Protein AF-A0A0S3TDZ6-F1 (afdb_monomer_lite)

Radius of gyration: 16.75 Å; chains: 1; bounding box: 42×31×43 Å

Foldseek 3Di:
DLVLLLQLQLLVLLLVVLVVVCVVVVHDSPCSNVVSNVRSVVSVLVVVQVCVVPPDDPVVVVVSVVCCVVSNVVLNVVCVVPVPVSVVVSVVVVVVVVVVVVVVVVCCVVVVDPDDDGDPSD

pLDDT: mean 94.49, std 5.37, range [62.16, 98.56]

Structure (mmCIF, N/CA/C/O backbone):
data_AF-A0A0S3TDZ6-F1
#
_entry.id   AF-A0A0S3TDZ6-F1
#
loop_
_atom_site.group_PDB
_atom_site.id
_atom_site.type_symbol
_atom_site.label_atom_id
_atom_site.label_alt_id
_atom_site.label_comp_id
_atom_site.label_asym_id
_atom_site.label_entity_id
_atom_site.label_seq_id
_atom_site.pdbx_PDB_ins_code
_atom_site.Cartn_x
_atom_site.Cartn_y
_atom_site.Cartn_z
_atom_site.occupancy
_atom_site.B_iso_or_equiv
_atom_site.auth_seq_id
_atom_site.auth_comp_id
_atom_site.auth_asym_id
_atom_site.auth_atom_id
_atom_site.pdbx_PDB_model_num
ATOM 1 N N . MET A 1 1 ? -9.253 -2.573 7.182 1.00 62.16 1 MET A N 1
ATOM 2 C CA . MET A 1 1 ? -8.799 -3.981 7.045 1.00 62.16 1 MET A CA 1
ATOM 3 C C . MET A 1 1 ? -8.735 -4.451 5.593 1.00 62.16 1 MET A C 1
ATOM 5 O O . MET A 1 1 ? -7.650 -4.788 5.155 1.00 62.16 1 MET A O 1
ATOM 9 N N . MET A 1 2 ? -9.839 -4.472 4.830 1.00 70.69 2 MET A N 1
ATOM 10 C CA . MET A 1 2 ? -9.814 -4.925 3.422 1.00 70.69 2 MET A CA 1
ATOM 11 C C . MET A 1 2 ? -8.858 -4.110 2.531 1.00 70.69 2 MET A C 1
ATOM 13 O O . MET A 1 2 ? -8.124 -4.702 1.746 1.00 70.69 2 MET A O 1
ATOM 17 N N . LEU A 1 3 ? -8.828 -2.781 2.679 1.00 75.25 3 LEU A N 1
ATOM 18 C CA . LEU A 1 3 ? -7.972 -1.909 1.862 1.00 75.25 3 LEU A CA 1
ATOM 19 C C . LEU A 1 3 ? -6.476 -2.178 2.085 1.00 75.25 3 LEU A C 1
ATOM 21 O O . LEU A 1 3 ? -5.758 -2.348 1.108 1.00 75.25 3 LEU A O 1
ATOM 25 N N . GLU A 1 4 ? -6.045 -2.378 3.332 1.00 79.69 4 GLU A N 1
ATOM 26 C CA . GLU A 1 4 ? -4.639 -2.674 3.673 1.00 79.69 4 GLU A CA 1
ATOM 27 C C . GLU A 1 4 ? -4.118 -3.964 3.011 1.00 79.69 4 GLU A C 1
ATOM 29 O O . GLU A 1 4 ? -2.960 -4.068 2.610 1.00 79.69 4 GLU A O 1
ATOM 34 N N . THR A 1 5 ? -4.994 -4.963 2.819 1.00 79.69 5 THR A N 1
ATOM 35 C CA . THR A 1 5 ? -4.618 -6.211 2.121 1.00 79.69 5 THR A CA 1
ATOM 36 C C . THR A 1 5 ? -4.311 -6.003 0.636 1.00 79.69 5 THR A C 1
ATOM 38 O O . THR A 1 5 ? -3.630 -6.834 0.027 1.00 79.69 5 THR A O 1
ATOM 41 N N . ILE A 1 6 ? -4.821 -4.913 0.059 1.00 88.69 6 ILE A N 1
ATOM 42 C CA . ILE A 1 6 ? -4.612 -4.487 -1.325 1.00 88.69 6 ILE A CA 1
ATOM 43 C C . ILE A 1 6 ? -3.473 -3.457 -1.388 1.00 88.69 6 ILE A C 1
ATOM 45 O O . ILE A 1 6 ? -2.649 -3.550 -2.294 1.00 88.69 6 ILE A O 1
ATOM 49 N N . ALA A 1 7 ? -3.376 -2.546 -0.414 1.00 90.62 7 ALA A N 1
ATOM 50 C CA . ALA A 1 7 ? -2.350 -1.502 -0.323 1.00 90.62 7 ALA A CA 1
ATOM 51 C C . ALA A 1 7 ? -0.921 -2.063 -0.218 1.00 90.62 7 ALA A C 1
ATOM 53 O O . ALA A 1 7 ? 0.004 -1.521 -0.808 1.00 90.62 7 ALA A O 1
ATOM 54 N N . ALA A 1 8 ? -0.734 -3.230 0.408 1.00 93.88 8 ALA A N 1
ATOM 55 C CA . ALA A 1 8 ? 0.579 -3.882 0.470 1.00 93.88 8 ALA A CA 1
ATOM 56 C C . ALA A 1 8 ? 1.057 -4.501 -0.867 1.00 93.88 8 ALA A C 1
ATOM 58 O O . ALA A 1 8 ? 2.209 -4.925 -0.994 1.00 93.88 8 ALA A O 1
ATOM 59 N N . VAL A 1 9 ? 0.188 -4.615 -1.881 1.00 97.25 9 VAL A N 1
ATOM 60 C CA . VAL A 1 9 ? 0.505 -5.315 -3.140 1.00 97.25 9 VAL A CA 1
ATOM 61 C C . VAL A 1 9 ? 1.378 -4.482 -4.096 1.00 97.25 9 VAL A C 1
ATOM 63 O O . VAL A 1 9 ? 2.344 -5.041 -4.630 1.00 97.25 9 VAL A O 1
ATOM 66 N N . PRO A 1 10 ? 1.103 -3.186 -4.350 1.00 98.00 10 PRO A N 1
ATOM 67 C CA . PRO A 1 10 ? 1.869 -2.380 -5.294 1.00 98.00 10 PRO A CA 1
ATOM 68 C C . PRO A 1 10 ? 3.369 -2.291 -5.012 1.00 98.00 10 PRO A C 1
ATOM 70 O O . PRO A 1 10 ? 4.162 -2.561 -5.922 1.00 98.00 10 PRO A O 1
ATOM 73 N N . GLY A 1 11 ? 3.759 -1.986 -3.769 1.00 97.62 11 GLY A N 1
ATOM 74 C CA . GLY A 1 11 ? 5.163 -1.937 -3.355 1.00 97.62 11 GLY A CA 1
ATOM 75 C C . GLY A 1 11 ? 5.875 -3.272 -3.599 1.00 97.62 11 GLY A C 1
ATOM 76 O O . GLY A 1 11 ? 6.947 -3.320 -4.208 1.00 97.62 11 GLY A O 1
ATOM 77 N N . MET A 1 12 ? 5.221 -4.391 -3.267 1.00 98.38 12 MET A N 1
ATOM 78 C CA . MET A 1 12 ? 5.758 -5.736 -3.490 1.00 98.38 12 MET A CA 1
ATOM 79 C C . MET A 1 12 ? 5.953 -6.039 -4.983 1.00 98.38 12 MET A C 1
ATOM 81 O O . MET A 1 12 ? 7.021 -6.496 -5.397 1.00 98.38 12 MET A O 1
ATOM 85 N N . VAL A 1 13 ? 4.949 -5.753 -5.818 1.00 98.44 13 VAL A N 1
ATOM 86 C CA . VAL A 1 13 ? 5.019 -5.968 -7.273 1.00 98.44 13 VAL A CA 1
ATOM 87 C C . VAL A 1 13 ? 6.114 -5.105 -7.903 1.00 98.44 13 VAL A C 1
ATOM 89 O O . VAL A 1 13 ? 6.934 -5.613 -8.674 1.00 98.44 13 VAL A O 1
ATOM 92 N N . GLY A 1 14 ? 6.159 -3.815 -7.566 1.00 98.00 14 GLY A N 1
ATOM 93 C CA . GLY A 1 14 ? 7.156 -2.884 -8.086 1.00 98.00 14 GLY A CA 1
ATOM 94 C C . GLY A 1 14 ? 8.576 -3.254 -7.655 1.00 98.00 14 GLY A C 1
ATOM 95 O O . GLY A 1 14 ? 9.478 -3.329 -8.495 1.00 98.00 14 GLY A O 1
ATOM 96 N N . GLY A 1 15 ? 8.764 -3.562 -6.371 1.00 98.12 15 GLY A N 1
ATOM 97 C CA . GLY A 1 15 ? 10.031 -4.020 -5.803 1.00 98.12 15 GLY A CA 1
ATOM 98 C C . GLY A 1 15 ? 10.523 -5.307 -6.463 1.00 98.12 15 GLY A C 1
ATOM 99 O O . GLY A 1 15 ? 11.664 -5.360 -6.927 1.00 98.12 15 GLY A O 1
ATOM 100 N N . MET A 1 16 ? 9.652 -6.311 -6.608 1.00 98.38 16 MET A N 1
ATOM 101 C CA . MET A 1 16 ? 9.957 -7.574 -7.288 1.00 98.38 16 MET A CA 1
ATOM 102 C C . MET A 1 16 ? 10.365 -7.353 -8.752 1.00 98.38 16 MET A C 1
ATOM 104 O O . MET A 1 16 ? 11.389 -7.876 -9.202 1.00 98.38 16 MET A O 1
ATOM 108 N N . LEU A 1 17 ? 9.595 -6.575 -9.517 1.00 98.06 17 LEU A N 1
ATOM 109 C CA . LEU A 1 17 ? 9.881 -6.331 -10.934 1.00 98.06 17 LEU A CA 1
ATOM 110 C C . LEU A 1 17 ? 11.198 -5.569 -11.130 1.00 98.06 17 LEU A C 1
ATOM 112 O O . LEU A 1 17 ? 11.982 -5.918 -12.021 1.00 98.06 17 LEU A O 1
ATOM 116 N N . LEU A 1 18 ? 11.479 -4.571 -10.288 1.00 97.50 18 LEU A N 1
ATOM 117 C CA . LEU A 1 18 ? 12.755 -3.852 -10.298 1.00 97.50 18 LEU A CA 1
ATOM 118 C C . LEU A 1 18 ? 13.922 -4.744 -9.874 1.00 97.50 18 LEU A C 1
ATOM 120 O O . LEU A 1 18 ? 14.978 -4.685 -10.507 1.00 97.50 18 LEU A O 1
ATOM 124 N N . HIS A 1 19 ? 13.732 -5.603 -8.874 1.00 97.94 19 HIS A N 1
ATOM 125 C CA . HIS A 1 19 ? 14.727 -6.577 -8.432 1.00 97.94 19 HIS A CA 1
ATOM 126 C C . HIS A 1 19 ? 15.123 -7.523 -9.563 1.00 97.94 19 HIS A C 1
ATOM 128 O O . HIS A 1 19 ? 16.292 -7.595 -9.945 1.00 97.94 19 HIS A O 1
ATOM 134 N N . LEU A 1 20 ? 14.145 -8.162 -10.203 1.00 98.06 20 LEU A N 1
ATOM 135 C CA . LEU A 1 20 ? 14.400 -9.062 -11.326 1.00 98.06 20 LEU A CA 1
ATOM 136 C C . LEU A 1 20 ? 15.026 -8.338 -12.529 1.00 98.06 20 LEU A C 1
ATOM 138 O O . LEU A 1 20 ? 15.875 -8.899 -13.225 1.00 98.06 20 LEU A O 1
ATOM 142 N N . LYS A 1 21 ? 14.631 -7.086 -12.793 1.00 96.50 21 LYS A N 1
ATOM 143 C CA . LYS A 1 21 ? 15.240 -6.256 -13.843 1.00 96.50 21 LYS A CA 1
ATOM 144 C C . LYS A 1 21 ? 16.704 -5.936 -13.535 1.00 96.50 21 LYS A C 1
ATOM 146 O O . LYS A 1 21 ? 17.523 -6.023 -14.447 1.00 96.50 21 LYS A O 1
ATOM 151 N N . SER A 1 22 ? 17.024 -5.588 -12.290 1.00 97.50 22 SER A N 1
ATOM 152 C CA . SER A 1 22 ? 18.385 -5.304 -11.820 1.00 97.50 22 SER A CA 1
ATOM 153 C C . SER A 1 22 ? 19.301 -6.512 -12.013 1.00 97.50 22 SER A C 1
ATOM 155 O O . SER A 1 22 ? 20.360 -6.367 -12.624 1.00 97.50 22 SER A O 1
ATOM 157 N N . LEU A 1 23 ? 18.845 -7.707 -11.619 1.00 97.88 23 LEU A N 1
ATOM 158 C CA . LEU A 1 23 ? 19.587 -8.958 -11.798 1.00 97.88 23 LEU A CA 1
ATOM 159 C C . LEU A 1 23 ? 19.866 -9.261 -13.275 1.00 97.88 23 LEU A C 1
ATOM 161 O O . LEU A 1 23 ? 21.009 -9.483 -13.656 1.00 97.88 23 LEU A O 1
ATOM 165 N N . ARG A 1 24 ? 18.837 -9.219 -14.133 1.00 97.88 24 ARG A N 1
ATOM 166 C CA . ARG A 1 24 ? 18.981 -9.562 -15.562 1.00 97.88 24 ARG A CA 1
ATOM 167 C C . ARG A 1 24 ? 19.790 -8.544 -16.365 1.00 97.88 24 ARG A C 1
ATOM 169 O O . ARG A 1 24 ? 20.280 -8.878 -17.439 1.00 97.88 24 ARG A O 1
ATOM 176 N N . LYS A 1 25 ? 19.886 -7.302 -15.886 1.00 97.12 25 LYS A N 1
ATOM 177 C CA . LYS A 1 25 ? 20.659 -6.236 -16.538 1.00 97.12 25 LYS A CA 1
ATOM 178 C C . LYS A 1 25 ? 22.009 -5.967 -15.881 1.00 97.12 25 LYS A C 1
ATOM 180 O O . LYS A 1 25 ? 22.753 -5.159 -16.423 1.00 97.12 25 LYS A O 1
ATOM 185 N N . PHE A 1 26 ? 22.315 -6.601 -14.748 1.00 95.12 26 PHE A N 1
ATOM 186 C CA . PHE A 1 26 ? 23.501 -6.314 -13.934 1.00 95.12 26 PHE A CA 1
ATOM 187 C C . PHE A 1 26 ? 23.632 -4.815 -13.593 1.00 95.12 26 PHE A C 1
ATOM 189 O O . PHE A 1 26 ? 24.702 -4.222 -13.695 1.00 95.12 26 PHE A O 1
ATOM 196 N N . GLN A 1 27 ? 22.512 -4.179 -13.225 1.00 94.88 27 GLN A N 1
ATOM 197 C CA . GLN A 1 27 ? 22.421 -2.733 -12.978 1.00 94.88 27 GLN A CA 1
ATOM 198 C C . GLN A 1 27 ? 21.956 -2.431 -11.556 1.00 94.88 27 GLN A C 1
ATOM 200 O O . GLN A 1 27 ? 21.024 -3.062 -11.062 1.00 94.88 27 GLN A O 1
ATOM 205 N N . HIS A 1 28 ? 22.547 -1.418 -10.922 1.00 91.38 28 HIS A N 1
ATOM 206 C CA . HIS A 1 28 ? 22.106 -0.934 -9.614 1.00 91.38 28 HIS A CA 1
ATOM 207 C C . HIS A 1 28 ? 20.726 -0.257 -9.709 1.00 91.38 28 HIS A C 1
ATOM 209 O O . HIS A 1 28 ? 20.441 0.451 -10.674 1.00 91.38 28 HIS A O 1
ATOM 215 N N . SER A 1 29 ? 19.869 -0.457 -8.703 1.00 86.25 29 SER A N 1
ATOM 216 C CA . SER A 1 29 ? 18.487 0.050 -8.686 1.00 86.25 29 SER A CA 1
ATOM 217 C C . SER A 1 29 ? 18.313 1.382 -7.954 1.00 86.25 29 SER A C 1
ATOM 219 O O . SER A 1 29 ? 17.194 1.863 -7.840 1.00 86.25 29 SER A O 1
ATOM 221 N N . GLY A 1 30 ? 19.391 1.975 -7.435 1.00 90.81 30 GLY A N 1
ATOM 222 C CA . GLY A 1 30 ? 19.363 3.301 -6.802 1.00 90.81 30 GLY A CA 1
ATOM 223 C C . GLY A 1 30 ? 18.555 3.368 -5.502 1.00 90.81 30 GLY A C 1
ATOM 224 O O . GLY A 1 30 ? 18.041 4.427 -5.176 1.00 90.81 30 GLY A O 1
ATOM 225 N N . GLY A 1 31 ? 18.397 2.245 -4.792 1.00 94.69 31 GLY A N 1
ATOM 226 C CA . GLY A 1 31 ? 17.641 2.170 -3.534 1.00 94.69 31 GLY A CA 1
ATOM 227 C C . GLY A 1 31 ? 16.138 1.911 -3.695 1.00 94.69 31 GLY A C 1
ATOM 228 O O . GLY A 1 31 ? 15.492 1.512 -2.731 1.00 94.69 31 GLY A O 1
ATOM 229 N N . TRP A 1 32 ? 15.594 2.019 -4.913 1.00 96.62 32 TRP A N 1
ATOM 230 C CA . TRP A 1 32 ? 14.155 1.877 -5.179 1.00 96.62 32 TRP A CA 1
ATOM 231 C C . TRP A 1 32 ? 13.562 0.530 -4.760 1.00 96.62 32 TRP A C 1
ATOM 233 O O . TRP A 1 32 ? 12.428 0.483 -4.302 1.00 96.62 32 TRP A O 1
ATOM 243 N N . ILE A 1 33 ? 14.316 -0.568 -4.893 1.00 97.81 33 ILE A N 1
ATOM 244 C CA . ILE A 1 33 ? 13.826 -1.892 -4.468 1.00 97.81 33 ILE A CA 1
ATOM 245 C C . ILE A 1 33 ? 13.548 -1.892 -2.965 1.00 97.81 33 ILE A C 1
ATOM 247 O O . ILE A 1 33 ? 12.505 -2.371 -2.545 1.00 97.81 33 ILE A O 1
ATOM 251 N N . LYS A 1 34 ? 14.478 -1.352 -2.170 1.00 97.31 34 LYS A N 1
ATOM 252 C CA . LYS A 1 34 ? 14.351 -1.327 -0.715 1.00 97.31 34 LYS A CA 1
ATOM 253 C C . LYS A 1 34 ? 13.153 -0.474 -0.298 1.00 97.31 34 LYS A C 1
ATOM 255 O O . LYS A 1 34 ? 12.311 -0.977 0.426 1.00 97.31 34 LYS A O 1
ATOM 260 N N . ALA A 1 35 ? 13.044 0.738 -0.843 1.00 97.75 35 ALA A N 1
ATOM 261 C CA . ALA A 1 35 ? 11.938 1.643 -0.536 1.00 97.75 35 ALA A CA 1
ATOM 262 C C . ALA A 1 35 ? 10.562 1.003 -0.801 1.00 97.75 35 ALA A C 1
ATOM 264 O O . ALA A 1 35 ? 9.696 1.043 0.060 1.00 97.75 35 ALA A O 1
ATOM 265 N N . LEU A 1 36 ? 10.381 0.339 -1.950 1.00 98.06 36 LEU A N 1
ATOM 266 C CA . LEU A 1 36 ? 9.099 -0.290 -2.296 1.00 98.06 36 LEU A CA 1
ATOM 267 C C . LEU A 1 36 ? 8.775 -1.532 -1.453 1.00 98.06 36 LEU A C 1
ATOM 269 O O . LEU A 1 36 ? 7.608 -1.836 -1.221 1.00 98.06 36 LEU A O 1
ATOM 273 N N . LEU A 1 37 ? 9.792 -2.277 -1.013 1.00 98.12 37 LEU A N 1
ATOM 274 C CA . LEU A 1 37 ? 9.580 -3.407 -0.106 1.00 98.12 37 LEU A CA 1
ATOM 275 C C . LEU A 1 37 ? 9.289 -2.939 1.325 1.00 98.12 37 LEU A C 1
ATOM 277 O O . LEU A 1 37 ? 8.472 -3.562 1.992 1.00 98.12 37 LEU A O 1
ATOM 281 N N . GLU A 1 38 ? 9.911 -1.844 1.768 1.00 98.06 38 GLU A N 1
ATOM 282 C CA . GLU A 1 38 ? 9.597 -1.193 3.047 1.00 98.06 38 GLU A CA 1
ATOM 283 C C . GLU A 1 38 ? 8.177 -0.610 3.043 1.00 98.06 38 GLU A C 1
ATOM 285 O O . GLU A 1 38 ? 7.467 -0.767 4.027 1.00 98.06 38 GLU A O 1
ATOM 290 N N . GLU A 1 39 ? 7.723 -0.029 1.930 1.00 97.00 39 GLU A N 1
ATOM 291 C CA . GLU A 1 39 ? 6.331 0.412 1.737 1.00 97.00 39 GLU A CA 1
ATOM 292 C C . GLU A 1 39 ? 5.350 -0.766 1.849 1.00 97.00 39 GLU A C 1
ATOM 294 O O . GLU A 1 39 ? 4.420 -0.738 2.649 1.00 97.00 39 GLU A O 1
ATOM 299 N N . ALA A 1 40 ? 5.604 -1.866 1.131 1.00 97.44 40 ALA A N 1
ATOM 300 C CA . ALA A 1 40 ? 4.768 -3.064 1.224 1.00 97.44 40 ALA A CA 1
ATOM 301 C C . ALA A 1 40 ? 4.738 -3.665 2.641 1.00 97.44 40 ALA A C 1
ATOM 303 O O . ALA A 1 40 ? 3.721 -4.209 3.076 1.00 97.44 40 ALA A O 1
ATOM 304 N N . GLU A 1 41 ? 5.860 -3.600 3.361 1.00 97.31 41 GLU A N 1
ATOM 305 C CA . GLU A 1 41 ? 5.923 -4.012 4.758 1.00 97.31 41 GLU A CA 1
ATOM 306 C C . GLU A 1 41 ? 5.155 -3.058 5.676 1.00 97.31 41 GLU A C 1
ATOM 308 O O . GLU A 1 41 ? 4.450 -3.532 6.566 1.00 97.31 41 GLU A O 1
ATOM 313 N N . ASN A 1 42 ? 5.237 -1.749 5.447 1.00 96.19 42 ASN A N 1
ATOM 314 C CA . ASN A 1 42 ? 4.508 -0.749 6.215 1.00 96.19 42 ASN A CA 1
ATOM 315 C C . ASN A 1 42 ? 2.989 -0.954 6.106 1.00 96.19 42 ASN A C 1
ATOM 317 O O . ASN A 1 42 ? 2.326 -1.090 7.133 1.00 96.19 42 ASN A O 1
ATOM 321 N N . GLU A 1 43 ? 2.460 -1.149 4.898 1.00 95.56 43 GLU A N 1
ATOM 322 C CA . GLU A 1 43 ? 1.032 -1.444 4.706 1.00 95.56 43 GLU A CA 1
ATOM 323 C C . GLU A 1 43 ? 0.622 -2.798 5.307 1.00 95.56 43 GLU A C 1
ATOM 325 O O . GLU A 1 43 ? -0.461 -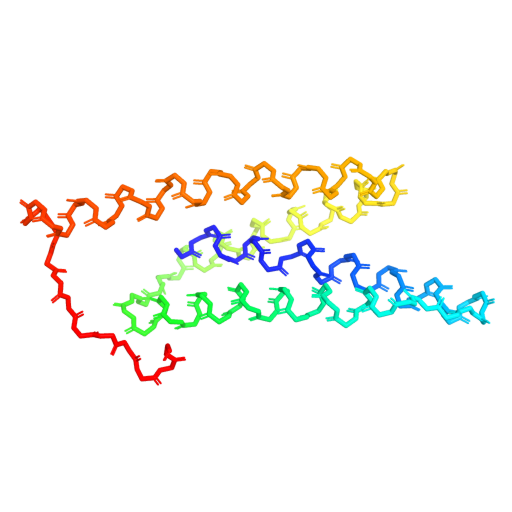2.971 5.876 1.00 95.56 43 GLU A O 1
ATOM 330 N N . ARG A 1 44 ? 1.520 -3.794 5.273 1.00 95.62 44 ARG A N 1
ATOM 331 C CA . ARG A 1 44 ? 1.294 -5.058 5.989 1.00 95.62 44 ARG A CA 1
ATOM 332 C C . ARG A 1 44 ? 1.219 -4.831 7.502 1.00 95.62 44 ARG A C 1
ATOM 334 O O . ARG A 1 44 ? 0.445 -5.519 8.165 1.00 95.62 44 ARG A O 1
ATOM 341 N N . MET A 1 45 ? 2.002 -3.911 8.060 1.00 95.62 45 MET A N 1
ATOM 342 C CA . MET A 1 45 ? 1.930 -3.568 9.482 1.00 95.62 45 MET A CA 1
ATOM 343 C C . MET A 1 45 ? 0.610 -2.870 9.827 1.00 95.62 45 MET A C 1
ATOM 345 O O . MET A 1 45 ? -0.004 -3.264 10.817 1.00 95.62 45 MET A O 1
ATOM 349 N N . HIS A 1 46 ? 0.094 -1.969 8.979 1.00 93.88 46 HIS A N 1
ATOM 350 C CA . HIS A 1 46 ? -1.256 -1.399 9.144 1.00 93.88 46 HIS A CA 1
ATOM 351 C C . HIS A 1 46 ? -2.324 -2.497 9.250 1.00 93.88 46 HIS A C 1
ATOM 353 O O . HIS A 1 46 ? -3.159 -2.493 10.161 1.00 93.88 46 HIS A O 1
ATOM 359 N N . LEU A 1 47 ? -2.264 -3.498 8.363 1.00 92.81 47 LEU A N 1
ATOM 360 C CA . LEU A 1 47 ? -3.150 -4.660 8.424 1.00 92.81 47 LEU A CA 1
ATOM 361 C C . LEU A 1 47 ? -3.013 -5.427 9.745 1.00 92.81 47 LEU A C 1
ATOM 363 O O . LEU A 1 47 ? -4.030 -5.777 10.343 1.00 92.81 47 LEU A O 1
ATOM 367 N N . MET A 1 48 ? -1.786 -5.717 10.189 1.00 93.06 48 MET A N 1
ATOM 368 C CA . MET A 1 48 ? -1.560 -6.503 11.408 1.00 93.06 48 MET A CA 1
ATOM 369 C C . MET A 1 48 ? -2.073 -5.782 12.658 1.00 93.06 48 MET A C 1
ATOM 371 O O . MET A 1 48 ? -2.729 -6.416 13.483 1.00 93.06 48 MET A O 1
ATOM 375 N N . THR A 1 49 ? -1.891 -4.463 12.747 1.00 93.00 49 THR A N 1
ATOM 376 C CA . THR A 1 49 ? -2.488 -3.634 13.804 1.00 93.00 49 THR A CA 1
ATOM 377 C C . THR A 1 49 ? -4.014 -3.740 13.806 1.00 93.00 49 THR A C 1
ATOM 379 O O . THR A 1 49 ? -4.629 -3.940 14.851 1.00 93.00 49 THR A O 1
ATOM 382 N N . MET A 1 50 ? -4.649 -3.687 12.631 1.00 89.00 50 MET A N 1
ATOM 383 C CA . MET A 1 50 ? -6.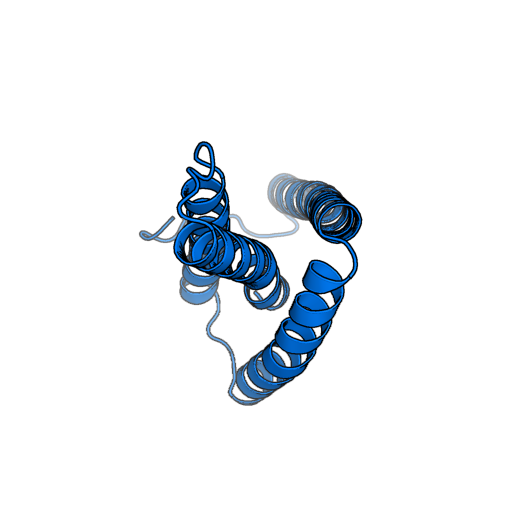108 -3.807 12.517 1.00 89.00 50 MET A CA 1
ATOM 384 C C . MET A 1 50 ? -6.631 -5.201 12.878 1.00 89.00 50 MET A C 1
ATOM 386 O O . MET A 1 50 ? -7.751 -5.322 13.371 1.00 89.00 50 MET A O 1
ATOM 390 N N . VAL A 1 51 ? -5.841 -6.253 12.652 1.00 90.88 51 VAL A N 1
ATOM 391 C CA . VAL A 1 51 ? -6.210 -7.627 13.019 1.00 90.88 51 VAL A CA 1
ATOM 392 C C . VAL A 1 51 ? -6.225 -7.821 14.540 1.00 90.88 51 VAL A C 1
ATOM 394 O O . VAL A 1 51 ? -7.064 -8.572 15.038 1.00 90.88 51 VAL A O 1
ATOM 397 N N . GLU A 1 52 ? -5.373 -7.125 15.302 1.00 90.81 52 GLU A N 1
ATOM 398 C CA . GLU A 1 52 ? -5.446 -7.154 16.775 1.00 90.81 52 GLU A CA 1
ATOM 399 C C . GLU A 1 52 ? -6.748 -6.537 17.310 1.00 90.81 52 GLU A C 1
ATOM 401 O O . GLU A 1 52 ? -7.256 -6.976 18.341 1.00 90.81 52 GLU A O 1
ATOM 406 N N . LEU A 1 53 ? -7.334 -5.581 16.581 1.00 87.88 53 LEU A N 1
ATOM 407 C CA . LEU A 1 53 ? -8.605 -4.947 16.942 1.00 87.88 53 LEU A CA 1
ATOM 408 C C . LEU A 1 53 ? -9.824 -5.738 16.454 1.00 87.88 53 LEU A C 1
ATOM 410 O O . LEU A 1 53 ? -10.831 -5.838 17.155 1.00 87.88 53 LEU A O 1
ATOM 414 N N . VAL A 1 54 ? -9.761 -6.291 15.241 1.00 87.62 54 VAL A N 1
ATOM 415 C CA . VAL A 1 54 ? -10.891 -6.966 14.594 1.00 87.62 54 VAL A CA 1
ATOM 416 C C . VAL A 1 54 ? -10.405 -8.239 13.906 1.00 87.62 54 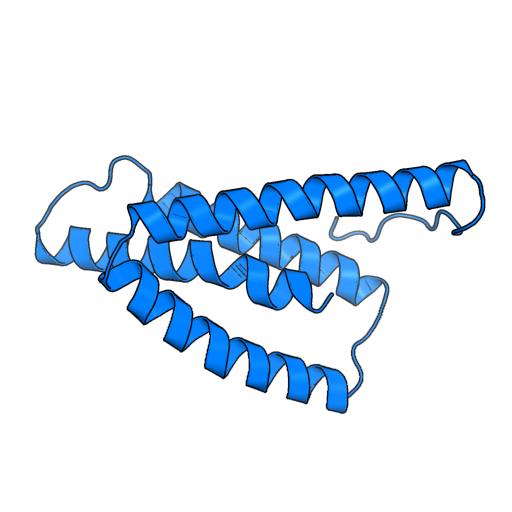VAL A C 1
ATOM 418 O O . VAL A 1 54 ? -9.561 -8.206 13.020 1.00 87.62 54 VAL A O 1
ATOM 421 N N . GLN A 1 55 ? -10.972 -9.389 14.272 1.00 89.12 55 GLN A N 1
ATOM 422 C CA . GLN A 1 55 ? -10.633 -10.667 13.640 1.00 89.12 55 GLN A CA 1
ATOM 423 C C . GLN A 1 55 ? -11.550 -10.943 12.436 1.00 89.12 55 GLN A C 1
ATOM 425 O O . GLN A 1 55 ? -12.774 -10.967 12.607 1.00 89.12 55 GLN A O 1
ATOM 430 N N . PRO A 1 56 ? -11.003 -11.192 11.228 1.00 89.88 56 PRO A N 1
ATOM 431 C CA . PRO A 1 56 ? -11.817 -11.409 10.038 1.00 89.88 56 PRO A CA 1
ATOM 432 C C . PRO A 1 56 ? -12.538 -12.761 10.076 1.00 89.88 56 PRO A C 1
ATOM 434 O O . PRO A 1 56 ? -11.955 -13.812 10.367 1.00 89.88 56 PRO A O 1
ATOM 437 N N . LYS A 1 57 ? -13.813 -12.759 9.695 1.00 94.06 57 LYS A N 1
ATOM 438 C CA . LYS A 1 57 ? -14.636 -13.960 9.520 1.00 94.06 57 LYS A CA 1
ATOM 439 C C . LYS A 1 57 ? -14.203 -14.734 8.274 1.00 94.06 57 LYS A C 1
ATOM 441 O O . LYS A 1 57 ? -13.570 -14.208 7.362 1.00 94.06 57 LYS A O 1
ATOM 446 N N . TRP A 1 58 ? -14.594 -16.005 8.184 1.00 95.19 58 TRP A N 1
ATOM 447 C CA . TRP A 1 58 ? -14.188 -16.882 7.075 1.00 95.19 58 TRP A CA 1
ATOM 448 C C . TRP A 1 58 ? -14.564 -16.342 5.679 1.00 95.19 58 TRP A C 1
ATOM 450 O O . TRP A 1 58 ? -13.784 -16.491 4.742 1.00 95.19 58 TRP A O 1
ATOM 460 N N . HIS A 1 59 ? -15.720 -15.684 5.537 1.00 93.69 59 HIS A N 1
ATOM 461 C CA . HIS A 1 59 ? -16.162 -15.118 4.258 1.00 93.69 59 HIS A CA 1
ATOM 462 C C . HIS A 1 59 ? -15.384 -13.850 3.885 1.00 93.69 59 HIS A C 1
ATOM 464 O O . HIS A 1 59 ? -15.092 -13.645 2.712 1.00 93.69 59 HIS A O 1
ATOM 470 N N . GLU A 1 60 ? -14.981 -13.038 4.866 1.00 92.25 60 GLU A N 1
ATOM 471 C CA . GLU A 1 60 ? -14.100 -11.884 4.644 1.00 92.25 60 GLU A CA 1
ATOM 472 C C . GLU A 1 60 ? -12.710 -12.352 4.203 1.00 92.25 60 GLU A C 1
ATOM 474 O O . GLU A 1 60 ? -12.133 -11.795 3.276 1.00 92.25 60 GLU A O 1
ATOM 479 N N . ARG A 1 61 ? -12.201 -13.445 4.786 1.00 92.50 61 ARG A N 1
ATOM 480 C CA . ARG A 1 61 ? -10.939 -14.067 4.352 1.00 92.50 61 ARG A CA 1
ATOM 481 C C . ARG A 1 61 ? -11.021 -14.596 2.919 1.00 92.50 61 ARG A C 1
ATOM 483 O O . ARG A 1 61 ? -10.076 -14.412 2.156 1.00 92.50 61 ARG A O 1
ATOM 490 N N . LEU A 1 62 ? -12.142 -15.215 2.537 1.00 94.38 62 LEU A N 1
ATOM 491 C CA . LEU A 1 62 ? -12.380 -15.652 1.156 1.00 94.38 62 LEU A CA 1
ATOM 492 C C . LEU A 1 62 ? -12.442 -14.462 0.185 1.00 94.38 62 LEU A C 1
ATOM 494 O O . LEU A 1 62 ? -11.891 -14.532 -0.917 1.00 94.38 62 LEU A O 1
ATOM 498 N N . LEU A 1 63 ? -13.081 -13.366 0.601 1.00 93.19 63 LEU A N 1
ATOM 499 C CA . LEU A 1 63 ? -13.135 -12.129 -0.170 1.00 93.19 63 LEU A CA 1
ATOM 500 C C . LEU A 1 63 ? -11.735 -11.537 -0.366 1.00 93.19 63 LEU A C 1
ATOM 502 O O . LEU A 1 63 ? -11.371 -11.251 -1.502 1.00 93.19 63 LEU A O 1
ATOM 506 N N . ILE A 1 64 ? -10.935 -11.434 0.700 1.00 93.69 64 ILE A N 1
ATOM 507 C CA . ILE A 1 64 ? -9.541 -10.967 0.645 1.00 93.69 64 ILE A CA 1
ATOM 508 C C . ILE A 1 64 ? -8.726 -11.834 -0.317 1.00 93.69 64 ILE A C 1
ATOM 510 O O . ILE A 1 64 ? -8.080 -11.301 -1.213 1.00 93.69 64 ILE A O 1
ATOM 514 N N . PHE A 1 65 ? -8.802 -13.162 -0.190 1.00 94.25 65 PHE A N 1
ATOM 515 C CA . PHE A 1 65 ? -8.085 -14.088 -1.072 1.00 94.25 65 PHE A CA 1
ATOM 516 C C . PHE A 1 65 ? -8.434 -13.859 -2.550 1.00 94.25 65 PHE A C 1
ATOM 518 O O . PHE A 1 65 ? -7.551 -13.774 -3.404 1.00 94.25 65 PHE A O 1
ATOM 525 N N . THR A 1 66 ? -9.725 -13.710 -2.849 1.00 94.94 66 THR A N 1
ATOM 526 C CA . THR A 1 66 ? -10.205 -13.481 -4.218 1.00 94.94 66 THR A CA 1
ATOM 527 C C . THR A 1 66 ? -9.772 -12.110 -4.737 1.00 94.94 66 THR A C 1
ATOM 529 O O . THR A 1 66 ? -9.256 -12.005 -5.850 1.00 94.94 66 THR A O 1
ATOM 532 N N . ALA A 1 67 ? -9.933 -11.063 -3.924 1.00 94.31 67 ALA A N 1
ATOM 533 C CA . ALA A 1 67 ? -9.556 -9.698 -4.268 1.00 94.31 67 ALA A CA 1
ATOM 534 C C . ALA A 1 67 ? -8.049 -9.578 -4.519 1.00 94.31 67 ALA A C 1
ATOM 536 O O . ALA A 1 67 ? -7.652 -9.012 -5.533 1.00 94.31 67 ALA A O 1
ATOM 537 N N . GLN A 1 68 ? -7.212 -10.177 -3.666 1.00 95.62 68 GLN A N 1
ATOM 538 C CA . GLN A 1 68 ? -5.765 -10.230 -3.866 1.00 95.62 68 GLN A CA 1
ATOM 539 C C . GLN A 1 68 ? -5.400 -10.993 -5.138 1.00 95.62 68 GLN A C 1
ATOM 541 O O . GLN A 1 68 ? -4.579 -10.509 -5.914 1.00 95.62 68 GLN A O 1
ATOM 546 N N . GLY A 1 69 ? -6.034 -12.141 -5.395 1.00 95.19 69 GLY A N 1
ATOM 547 C CA . GLY A 1 69 ? -5.811 -12.914 -6.617 1.00 95.19 69 GLY A CA 1
ATOM 548 C C . GLY A 1 69 ? -6.076 -12.097 -7.883 1.00 95.19 69 GLY A C 1
ATOM 549 O O . GLY A 1 69 ? -5.263 -12.105 -8.806 1.00 95.19 69 GLY A O 1
ATOM 550 N N . VAL A 1 70 ? -7.171 -11.336 -7.922 1.00 96.94 70 VAL A N 1
ATOM 551 C CA . VAL A 1 70 ? -7.496 -10.465 -9.062 1.00 96.94 70 VAL A CA 1
ATOM 552 C C . VAL A 1 70 ? -6.563 -9.255 -9.120 1.00 96.94 70 VAL A C 1
ATOM 554 O O . VAL A 1 70 ? -5.951 -8.997 -10.159 1.00 96.94 70 VAL A O 1
ATOM 557 N N . PHE A 1 71 ? -6.425 -8.525 -8.013 1.00 96.81 71 PHE A N 1
ATOM 558 C CA . PHE A 1 71 ? -5.692 -7.264 -7.967 1.00 96.81 71 PHE A CA 1
ATOM 559 C C . PHE A 1 71 ? -4.199 -7.449 -8.228 1.00 96.81 71 PHE A C 1
ATOM 561 O O . PHE A 1 71 ? -3.635 -6.697 -9.015 1.00 96.81 71 PHE A O 1
ATOM 568 N N . PHE A 1 72 ? -3.567 -8.479 -7.655 1.00 97.81 72 PHE A N 1
ATOM 569 C CA . PHE A 1 72 ? -2.157 -8.782 -7.910 1.00 97.81 72 PHE A CA 1
ATOM 570 C C . PHE A 1 72 ? -1.889 -8.973 -9.402 1.00 97.81 72 PHE A C 1
ATOM 572 O O . PHE A 1 72 ? -0.996 -8.333 -9.952 1.00 97.81 72 PHE A O 1
ATOM 579 N N . ASN A 1 73 ? -2.680 -9.814 -10.076 1.00 98.19 73 ASN A N 1
ATOM 580 C CA . ASN A 1 73 ? -2.485 -10.096 -11.497 1.00 98.19 73 ASN A CA 1
ATOM 581 C C . ASN A 1 73 ? -2.749 -8.855 -12.361 1.00 98.19 73 ASN A C 1
ATOM 583 O O . ASN A 1 73 ? -1.961 -8.549 -13.258 1.00 98.19 73 ASN A O 1
ATOM 587 N N . ALA A 1 74 ? -3.820 -8.111 -12.071 1.00 98.06 74 ALA A N 1
ATOM 588 C CA . ALA A 1 74 ? -4.141 -6.879 -12.785 1.00 98.06 74 ALA A CA 1
ATOM 589 C C . ALA A 1 74 ? -3.047 -5.814 -12.605 1.00 98.06 74 ALA A C 1
ATOM 591 O O . ALA A 1 74 ? -2.565 -5.250 -13.590 1.00 98.06 74 ALA A O 1
ATOM 592 N N . PHE A 1 75 ? -2.606 -5.578 -11.367 1.00 98.19 75 PHE A N 1
ATOM 593 C CA . PHE A 1 75 ? -1.575 -4.594 -11.052 1.00 98.19 75 PHE A CA 1
ATOM 594 C C . PHE A 1 75 ? -0.202 -5.007 -11.592 1.00 98.19 75 PHE A C 1
ATOM 596 O O . PHE A 1 75 ? 0.536 -4.163 -12.093 1.00 98.19 75 PHE A O 1
ATOM 603 N N . PHE A 1 76 ? 0.130 -6.301 -11.582 1.00 98.56 76 PHE A N 1
ATOM 604 C CA . PHE A 1 76 ? 1.344 -6.830 -12.205 1.00 98.56 76 PHE A CA 1
ATOM 605 C C . PHE A 1 76 ? 1.401 -6.509 -13.702 1.00 98.56 76 PHE A C 1
ATOM 607 O O . PHE A 1 76 ? 2.390 -5.945 -14.175 1.00 98.56 76 PHE A O 1
ATOM 614 N N . VAL A 1 77 ? 0.330 -6.805 -14.447 1.00 98.56 77 VAL A N 1
ATOM 615 C CA . VAL A 1 77 ? 0.244 -6.464 -15.876 1.00 98.56 77 VAL A CA 1
ATOM 616 C C . VAL A 1 77 ? 0.288 -4.949 -16.068 1.00 98.56 77 VAL A C 1
ATOM 618 O O . VAL A 1 77 ? 1.028 -4.460 -16.919 1.00 98.56 77 VAL A O 1
ATOM 621 N N . PHE A 1 78 ? -0.437 -4.188 -15.250 1.00 98.44 78 PHE A N 1
ATOM 622 C CA . PHE A 1 78 ? -0.438 -2.729 -15.317 1.00 98.44 78 PHE A CA 1
ATOM 623 C C . PHE A 1 78 ? 0.960 -2.127 -15.104 1.00 98.44 78 PHE A C 1
ATOM 625 O O . PHE A 1 78 ? 1.386 -1.276 -15.886 1.00 98.44 78 PHE A O 1
ATOM 632 N N . TYR A 1 79 ? 1.714 -2.616 -14.117 1.00 98.38 79 TYR A N 1
ATOM 633 C CA . TYR A 1 79 ? 3.077 -2.166 -13.842 1.00 98.38 79 TYR A CA 1
ATOM 634 C C . TYR A 1 79 ? 4.034 -2.510 -14.989 1.00 98.38 79 TYR A C 1
ATOM 636 O O . TYR A 1 79 ? 4.901 -1.705 -15.325 1.00 98.38 79 TYR A O 1
ATOM 644 N N . LEU A 1 80 ? 3.873 -3.675 -15.629 1.00 98.06 80 LEU A N 1
ATOM 645 C CA . LEU A 1 80 ? 4.644 -4.026 -16.827 1.00 98.06 80 LEU A CA 1
ATOM 646 C C . LEU A 1 80 ? 4.362 -3.077 -17.998 1.00 98.06 80 LEU A C 1
ATOM 648 O O . LEU A 1 80 ? 5.293 -2.714 -18.716 1.00 98.06 80 LEU A O 1
ATOM 652 N N . LEU A 1 81 ? 3.102 -2.672 -18.184 1.00 98.31 81 LEU A N 1
ATOM 653 C CA . LEU A 1 81 ? 2.697 -1.757 -19.252 1.00 98.31 81 LEU A CA 1
ATOM 654 C C . LEU A 1 81 ? 3.183 -0.325 -18.999 1.00 98.31 81 LEU A C 1
ATOM 656 O O . LEU A 1 81 ? 3.677 0.329 -19.917 1.00 98.31 81 LEU A O 1
ATOM 660 N N . SER A 1 82 ? 3.045 0.181 -17.771 1.00 98.19 82 SER A N 1
ATOM 661 C CA . SER A 1 82 ? 3.463 1.540 -17.423 1.00 98.19 82 SER A CA 1
ATOM 662 C C . SER A 1 82 ? 3.755 1.697 -15.926 1.00 98.19 82 SER A C 1
ATOM 664 O O . SER A 1 82 ? 2.859 2.039 -15.150 1.00 98.19 82 SER A O 1
ATOM 666 N N . PRO A 1 83 ? 5.031 1.577 -15.505 1.00 97.31 83 PRO A N 1
ATOM 667 C CA . PRO A 1 83 ? 5.427 1.824 -14.118 1.00 97.31 83 PRO A CA 1
ATOM 668 C C . PRO A 1 83 ? 5.076 3.239 -13.644 1.00 97.31 83 PRO A C 1
ATOM 670 O O . PRO A 1 83 ? 4.696 3.440 -12.498 1.00 97.31 83 PRO A O 1
ATOM 673 N N . LYS A 1 84 ? 5.171 4.240 -14.533 1.00 98.06 84 LYS A N 1
ATOM 674 C CA . LYS A 1 84 ? 4.850 5.638 -14.202 1.00 98.06 84 LYS A CA 1
ATOM 675 C C . LYS A 1 84 ? 3.367 5.811 -13.868 1.00 98.06 84 LYS A C 1
ATOM 677 O O . LYS A 1 84 ? 3.043 6.523 -12.922 1.00 98.06 84 LYS A O 1
ATOM 682 N N . ALA A 1 85 ? 2.482 5.184 -14.644 1.00 98.38 85 ALA A N 1
ATOM 683 C CA . ALA A 1 85 ? 1.050 5.227 -14.373 1.00 98.38 85 ALA A CA 1
ATOM 684 C C . ALA A 1 85 ? 0.700 4.420 -13.117 1.00 98.38 85 ALA A C 1
ATOM 686 O O . ALA A 1 85 ? -0.104 4.889 -12.322 1.00 98.38 85 ALA A O 1
ATOM 687 N N . ALA A 1 86 ? 1.350 3.271 -12.900 1.00 98.12 86 ALA A N 1
ATOM 688 C CA . ALA A 1 86 ? 1.173 2.465 -11.694 1.00 98.12 86 ALA A CA 1
ATOM 689 C C . ALA A 1 86 ? 1.539 3.237 -10.418 1.00 98.12 86 ALA A C 1
ATOM 691 O O . ALA A 1 86 ? 0.731 3.301 -9.499 1.00 98.12 86 ALA A O 1
ATOM 692 N N . HIS A 1 87 ? 2.690 3.915 -10.397 1.00 98.12 87 HIS A N 1
ATOM 693 C CA . HIS A 1 87 ? 3.084 4.775 -9.272 1.00 98.12 87 HIS A CA 1
ATOM 694 C C . HIS A 1 87 ? 2.124 5.946 -9.054 1.00 98.12 87 HIS A C 1
ATOM 696 O O . HIS A 1 87 ? 1.809 6.288 -7.921 1.00 98.12 87 HIS A O 1
ATOM 702 N N . ARG A 1 88 ? 1.622 6.562 -10.132 1.00 98.25 88 ARG A N 1
ATOM 703 C CA . ARG A 1 88 ? 0.625 7.634 -10.012 1.00 98.25 88 ARG A CA 1
ATOM 704 C C . ARG A 1 88 ? -0.704 7.121 -9.458 1.00 98.25 88 ARG A C 1
ATOM 706 O O . ARG A 1 88 ? -1.324 7.816 -8.668 1.00 98.25 88 ARG A O 1
ATOM 713 N N . PHE A 1 89 ? -1.127 5.934 -9.880 1.00 97.25 89 PHE A N 1
ATOM 714 C CA . PHE A 1 89 ? -2.330 5.293 -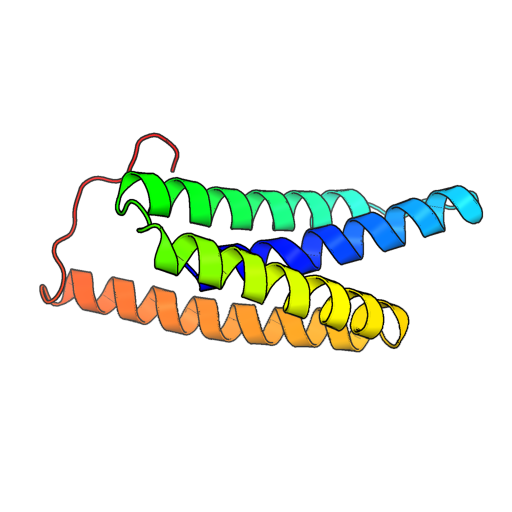9.368 1.00 97.25 89 PHE A CA 1
ATOM 715 C C . PHE A 1 89 ? -2.226 5.037 -7.862 1.00 97.25 89 PHE A C 1
ATOM 717 O O . PHE A 1 89 ? -3.144 5.408 -7.144 1.00 97.25 89 PHE A O 1
ATOM 724 N N . VAL A 1 90 ? -1.099 4.491 -7.386 1.00 97.25 90 VAL A N 1
ATOM 725 C CA . VAL A 1 90 ? -0.850 4.319 -5.942 1.00 97.25 90 VAL A CA 1
ATOM 726 C C . VAL A 1 90 ? -0.881 5.665 -5.227 1.00 97.25 90 VAL A C 1
ATOM 728 O O . VAL A 1 90 ? -1.588 5.796 -4.243 1.00 97.25 90 VAL A O 1
ATOM 731 N N . GLY A 1 91 ? -0.240 6.700 -5.780 1.00 97.12 91 GLY A N 1
ATOM 732 C CA . GLY A 1 91 ? -0.302 8.046 -5.202 1.00 97.12 91 GLY A CA 1
ATOM 733 C C . GLY A 1 91 ? -1.732 8.561 -4.979 1.00 97.12 91 GLY A C 1
ATOM 734 O O . GLY A 1 91 ? -2.001 9.152 -3.943 1.00 97.12 91 GLY A O 1
ATOM 735 N N . TYR A 1 92 ? -2.663 8.286 -5.899 1.00 97.19 92 TYR A N 1
ATOM 736 C CA . TYR A 1 92 ? -4.076 8.632 -5.697 1.00 97.19 92 TYR A CA 1
ATOM 737 C C . TYR A 1 92 ? -4.768 7.774 -4.632 1.00 97.19 92 TYR A C 1
ATOM 739 O O . TYR A 1 92 ? -5.651 8.274 -3.942 1.00 97.19 92 TYR A O 1
ATOM 747 N N . LEU A 1 93 ? -4.385 6.503 -4.476 1.00 94.62 93 LEU A N 1
ATOM 748 C CA . LEU A 1 93 ? -4.887 5.681 -3.371 1.00 94.62 93 LEU A CA 1
ATOM 749 C C . LEU A 1 93 ? -4.436 6.239 -2.019 1.00 94.62 93 LEU A C 1
ATOM 751 O O . LEU A 1 93 ? -5.248 6.304 -1.101 1.00 94.62 93 LEU A O 1
ATOM 755 N N . GLU A 1 94 ? -3.188 6.697 -1.920 1.00 95.06 94 GLU A N 1
ATOM 756 C CA . GLU A 1 94 ? -2.666 7.293 -0.687 1.00 95.06 94 GLU A CA 1
ATOM 757 C C . GLU A 1 94 ? -3.314 8.645 -0.364 1.00 95.06 94 GLU A C 1
ATOM 759 O O . GLU A 1 94 ? -3.589 8.942 0.797 1.00 95.06 94 GLU A O 1
ATOM 764 N N . GLU A 1 95 ? -3.626 9.461 -1.376 1.00 96.94 95 GLU A N 1
ATOM 765 C CA . GLU A 1 95 ? -4.404 10.694 -1.179 1.00 96.94 95 GLU A CA 1
ATOM 766 C C . GLU A 1 95 ? -5.780 10.390 -0.554 1.00 96.94 95 GLU A C 1
ATOM 768 O O . GLU A 1 95 ? -6.179 11.036 0.418 1.00 96.94 95 GLU A O 1
ATOM 773 N N . GLU A 1 96 ? -6.473 9.357 -1.041 1.00 95.31 96 GLU A N 1
ATOM 774 C CA . GLU A 1 96 ? -7.738 8.894 -0.456 1.00 95.31 96 GLU A CA 1
ATOM 775 C C . GLU A 1 96 ? -7.550 8.277 0.941 1.00 95.31 96 GLU A C 1
ATOM 777 O O . GLU A 1 96 ? -8.398 8.463 1.819 1.00 95.31 96 GLU A O 1
ATOM 782 N N . ALA A 1 97 ? -6.432 7.588 1.191 1.00 94.00 97 ALA A N 1
ATOM 783 C CA . ALA A 1 97 ? -6.106 7.049 2.509 1.00 94.00 97 ALA A CA 1
ATOM 784 C C . ALA A 1 97 ? -5.952 8.171 3.547 1.00 94.00 97 ALA A C 1
ATOM 786 O O . ALA A 1 97 ? -6.539 8.090 4.627 1.00 94.00 97 ALA A O 1
ATOM 787 N N . VAL A 1 98 ? -5.253 9.259 3.209 1.00 96.25 98 VAL A N 1
ATOM 788 C CA . VAL A 1 98 ? -5.106 10.435 4.086 1.00 96.25 98 VAL A CA 1
ATOM 789 C C . VAL A 1 98 ? -6.465 11.051 4.417 1.00 96.25 98 VAL A C 1
ATOM 791 O O . VAL A 1 98 ? -6.737 11.349 5.585 1.00 96.25 98 VAL A O 1
ATOM 794 N N . ILE A 1 99 ? -7.340 11.212 3.420 1.00 96.38 99 ILE A N 1
ATOM 795 C CA . ILE A 1 99 ? -8.701 11.728 3.629 1.00 96.38 99 ILE A CA 1
ATOM 796 C C . ILE A 1 99 ? -9.470 10.808 4.583 1.00 96.38 99 ILE A C 1
ATOM 798 O O . ILE A 1 99 ? -10.045 11.278 5.567 1.00 96.38 99 ILE A O 1
ATOM 802 N N . SER A 1 100 ? -9.443 9.499 4.330 1.00 94.19 100 SER A N 1
ATOM 803 C CA . SER A 1 100 ? -10.120 8.500 5.157 1.00 94.19 100 SER A CA 1
ATOM 804 C C . SER A 1 100 ? -9.620 8.531 6.603 1.00 94.19 100 SER A C 1
ATOM 806 O O . SER A 1 100 ? -10.424 8.661 7.527 1.00 94.19 100 SER A O 1
ATOM 808 N N . TYR A 1 101 ? -8.307 8.480 6.839 1.00 94.31 101 TYR A N 1
ATOM 809 C CA . TYR A 1 101 ? -7.750 8.503 8.196 1.00 94.31 101 TYR A CA 1
ATOM 810 C C . TYR A 1 101 ? -8.054 9.806 8.941 1.00 94.31 101 TYR A C 1
ATOM 812 O O . TYR A 1 101 ? -8.345 9.768 10.136 1.00 94.31 101 TYR A O 1
ATOM 820 N N . THR A 1 102 ? -8.085 10.940 8.237 1.00 97.38 102 THR A N 1
ATOM 821 C CA . THR A 1 102 ? -8.506 12.224 8.819 1.00 97.38 102 THR A CA 1
ATOM 822 C C . THR A 1 102 ? -9.952 12.156 9.317 1.00 97.38 102 THR A C 1
ATOM 824 O O . THR A 1 102 ? -10.234 12.534 10.450 1.00 97.38 102 THR A O 1
ATOM 827 N N . GLN A 1 103 ? -10.864 11.578 8.530 1.00 96.25 103 GLN A N 1
ATOM 828 C CA . GLN A 1 103 ? -12.261 11.395 8.943 1.00 96.25 103 GLN A CA 1
ATOM 829 C C . GLN A 1 103 ? -12.403 10.460 10.153 1.00 96.25 103 GLN A C 1
ATOM 831 O O . GLN A 1 103 ? -13.266 10.679 11.005 1.00 96.25 103 GLN A O 1
ATOM 836 N N . HIS A 1 104 ? -11.566 9.421 10.253 1.00 93.25 104 HIS A N 1
ATOM 837 C CA . HIS A 1 104 ? -11.557 8.534 1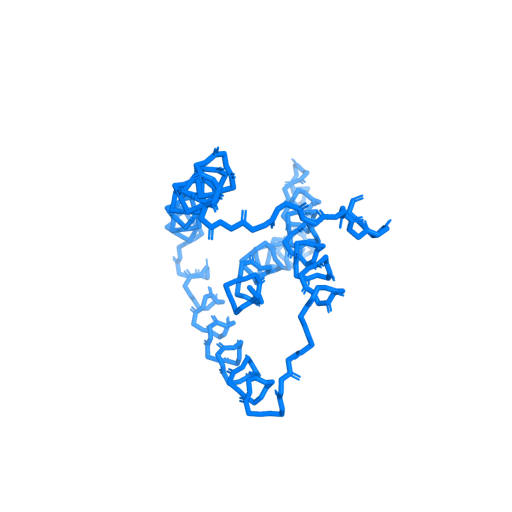1.421 1.00 93.25 104 HIS A CA 1
ATOM 838 C C . HIS A 1 104 ? -11.098 9.279 12.680 1.00 93.25 104 HIS A C 1
ATOM 840 O O . HIS A 1 104 ? -11.706 9.111 13.737 1.00 93.25 104 HIS A O 1
ATOM 846 N N . LEU A 1 105 ? -10.083 10.139 12.564 1.00 96.12 105 LEU A N 1
ATOM 847 C CA . LEU A 1 105 ? -9.620 10.977 13.669 1.00 96.12 105 LEU A CA 1
ATOM 848 C C . LEU A 1 105 ? -10.715 11.950 14.131 1.00 96.12 105 LEU A C 1
ATOM 850 O O . LEU A 1 105 ? -11.033 11.995 15.316 1.00 96.12 105 LEU A O 1
ATOM 854 N N . GLU A 1 106 ? -11.373 12.645 13.203 1.00 97.50 106 GLU A N 1
ATOM 855 C CA . GLU A 1 106 ? -12.498 13.540 13.513 1.00 97.50 106 GLU A CA 1
ATOM 856 C C . GLU A 1 106 ? -13.671 12.798 14.183 1.00 97.50 106 GLU A C 1
ATOM 858 O O . GLU A 1 106 ? -14.351 13.330 15.067 1.00 97.50 106 GLU A O 1
ATOM 863 N N . ALA A 1 107 ? -13.936 11.551 13.783 1.00 96.69 107 ALA A N 1
ATOM 864 C CA . ALA A 1 107 ? -14.967 10.721 14.401 1.00 96.69 107 ALA A CA 1
ATOM 865 C C . ALA A 1 107 ? -14.627 10.360 15.856 1.00 96.69 107 ALA A C 1
ATOM 867 O O . ALA A 1 107 ? -15.530 10.319 16.697 1.00 96.69 107 ALA A O 1
ATOM 868 N N . ILE A 1 108 ? -13.345 10.149 16.159 1.00 96.25 108 ILE A N 1
ATOM 869 C CA . ILE A 1 108 ? -12.854 9.943 17.524 1.00 96.25 108 ILE A CA 1
ATOM 870 C C . ILE A 1 108 ? -12.976 11.240 18.335 1.00 96.25 108 ILE A C 1
ATOM 872 O O . ILE A 1 108 ? -13.561 11.240 19.416 1.00 96.25 108 ILE A O 1
ATOM 876 N N . GLU A 1 109 ? -12.494 12.364 17.802 1.00 96.62 109 GL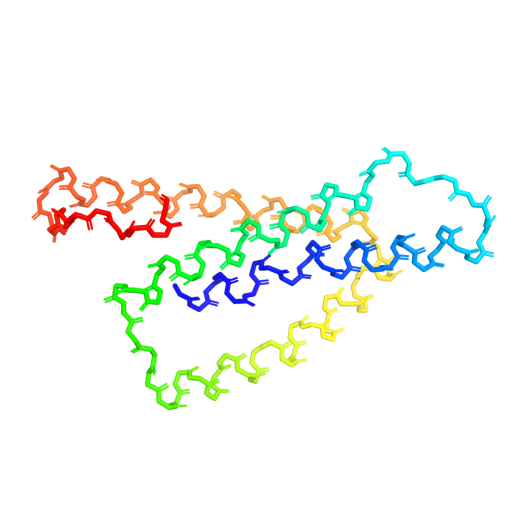U A N 1
ATOM 877 C CA . GLU A 1 109 ? -12.511 13.667 18.486 1.00 96.62 109 GLU A CA 1
ATOM 878 C C . GLU A 1 109 ? -13.931 14.177 18.768 1.00 96.62 109 GLU A C 1
ATOM 880 O O . GLU A 1 109 ? -14.191 14.776 19.810 1.00 96.62 109 GLU A O 1
ATOM 885 N N . SER A 1 110 ? -14.878 13.899 17.867 1.00 97.50 110 SER A N 1
ATOM 886 C CA . SER A 1 110 ? -16.297 14.233 18.049 1.00 97.50 110 SER A CA 1
ATOM 887 C C . SER A 1 110 ? -17.063 13.255 18.949 1.00 97.50 110 SER A C 1
ATOM 889 O O . SER A 1 110 ? -18.256 13.455 19.186 1.00 97.50 110 SER A O 1
ATOM 891 N N . GLY A 1 111 ? -16.412 12.196 19.443 1.00 96.06 111 GLY A N 1
ATOM 892 C CA . GLY A 1 111 ? -17.013 11.183 20.313 1.00 96.06 111 GLY A CA 1
ATOM 893 C C . GLY A 1 111 ? -17.979 10.224 19.609 1.00 96.06 111 GLY A C 1
ATOM 894 O O . GLY A 1 111 ? -18.720 9.507 20.278 1.00 96.06 111 GLY A O 1
ATOM 895 N N . LYS A 1 112 ? -18.000 10.197 18.269 1.00 96.06 112 LYS A N 1
ATOM 896 C CA . LYS A 1 112 ? -18.800 9.232 17.489 1.00 96.06 112 LYS A CA 1
ATOM 897 C C . LYS A 1 112 ? -18.208 7.825 17.536 1.00 96.06 112 LYS A C 1
ATOM 899 O O . LYS A 1 112 ? -18.946 6.854 17.393 1.00 96.06 112 LYS A O 1
ATOM 904 N N . VAL A 1 113 ? -16.890 7.731 17.690 1.00 94.19 113 VAL A N 1
ATOM 905 C CA . VAL A 1 113 ? -16.133 6.482 17.805 1.00 94.19 113 VAL A CA 1
ATOM 906 C C . VAL A 1 113 ? -15.331 6.525 19.101 1.00 94.19 113 VAL A C 1
ATOM 908 O O . VAL A 1 113 ? -14.716 7.538 19.423 1.00 94.19 113 VAL A O 1
ATOM 911 N N . GLU A 1 114 ? -15.353 5.430 19.857 1.00 93.94 114 GLU A N 1
ATOM 912 C CA . GLU A 1 114 ? -14.576 5.305 21.089 1.00 93.94 114 GLU A CA 1
ATOM 913 C C . GLU A 1 114 ? -13.075 5.203 20.782 1.00 93.94 114 GLU A C 1
ATOM 915 O O . GLU A 1 114 ? -12.660 4.432 19.915 1.00 93.94 114 GLU A O 1
ATOM 920 N N . ASN A 1 115 ? -12.258 5.959 21.520 1.00 93.44 115 ASN A N 1
ATOM 921 C CA . ASN A 1 115 ? -10.806 5.861 21.435 1.00 93.44 115 ASN A CA 1
ATOM 922 C C . ASN A 1 115 ? -10.294 4.738 22.347 1.00 93.44 115 ASN A C 1
ATOM 924 O O . ASN A 1 115 ? -10.158 4.928 23.558 1.00 93.44 115 ASN A O 1
ATOM 928 N N . VAL A 1 116 ? -10.027 3.569 21.771 1.00 92.44 116 VAL A N 1
ATOM 929 C CA . VAL A 1 116 ? -9.470 2.423 22.500 1.00 92.44 116 VAL A CA 1
ATOM 930 C C . VAL A 1 116 ? -7.936 2.488 22.549 1.00 92.44 116 VAL A C 1
ATOM 932 O O . VAL A 1 116 ? -7.322 3.103 21.676 1.00 92.44 116 VAL A O 1
ATOM 935 N N . PRO A 1 117 ? -7.278 1.852 23.538 1.00 93.81 117 PRO A N 1
ATOM 936 C CA . PRO A 1 117 ? -5.821 1.774 23.576 1.00 93.81 117 PRO A CA 1
ATOM 937 C C . PRO A 1 117 ? -5.238 1.161 22.299 1.00 93.81 117 PRO A C 1
ATOM 939 O O . PRO A 1 117 ? -5.772 0.184 21.771 1.00 93.81 117 PRO A O 1
ATOM 942 N N . ALA A 1 118 ? -4.119 1.716 21.836 1.00 93.38 118 ALA A N 1
ATOM 943 C CA . ALA A 1 118 ? -3.411 1.189 20.678 1.00 93.38 118 ALA A CA 1
ATOM 944 C C . ALA A 1 118 ? -2.902 -0.247 20.944 1.00 93.38 118 ALA A C 1
ATOM 946 O O . ALA A 1 118 ? -2.431 -0.528 22.054 1.00 93.38 118 ALA A O 1
ATOM 947 N N . PRO A 1 119 ? -2.970 -1.152 19.950 1.00 93.19 119 PRO A N 1
ATOM 948 C CA . PRO A 1 119 ? -2.398 -2.492 20.062 1.00 93.19 119 PRO A CA 1
ATOM 949 C C . PRO A 1 119 ? -0.868 -2.459 20.210 1.00 93.19 119 PRO A C 1
ATOM 951 O O . PRO A 1 119 ? -0.218 -1.511 19.780 1.00 93.19 119 PRO A O 1
ATOM 954 N N . ALA A 1 120 ? -0.268 -3.502 20.791 1.00 93.25 120 ALA A N 1
ATOM 955 C CA . ALA A 1 120 ? 1.166 -3.509 21.122 1.00 93.25 120 ALA A CA 1
ATOM 956 C C . ALA A 1 120 ? 2.093 -3.607 19.895 1.00 93.25 120 ALA A C 1
ATOM 958 O O . ALA A 1 120 ? 3.286 -3.332 20.000 1.00 93.25 120 ALA A O 1
ATOM 959 N N . ILE A 1 121 ? 1.552 -4.044 18.757 1.00 90.19 121 ILE A N 1
ATOM 960 C CA . ILE A 1 121 ? 2.261 -4.161 17.478 1.00 90.19 121 ILE A CA 1
ATOM 961 C C . ILE A 1 121 ? 2.396 -2.824 16.725 1.00 90.19 121 ILE A C 1
ATOM 963 O O . ILE A 1 121 ? 3.164 -2.761 15.763 1.00 90.19 121 ILE A O 1
ATOM 967 N N . ALA A 1 122 ? 1.633 -1.801 17.132 1.00 85.50 122 ALA A N 1
ATOM 968 C CA . ALA A 1 122 ? 1.560 -0.494 16.480 1.00 85.50 122 ALA A CA 1
ATOM 969 C C . ALA A 1 122 ? 2.730 0.433 16.842 1.00 85.50 122 ALA A C 1
ATOM 971 O O . ALA A 1 122 ? 3.207 0.383 17.999 1.00 85.50 122 ALA A O 1
#

Secondary structure (DSSP, 8-state):
-HHHHHHHHHHHHHHHHHHHHHHHHT---TTHHHHHHHHHHHHHHHHHHHHHH-PPPHHHHHHHHHHHHHHHHHHHHHHHH-HHHHHHHHHHHHHHHHHHHHHHHHHHHTTSS--PPPPTT-

Sequence (122 aa):
MMLETIAAVPGMVGGMLLHLKSLRKFQHSGGWIKALLEEAENERMHLMTMVELVQPKWHERLLIFTAQGVFFNAFFVFYLLSPKAAHRFVGYLEEEAVISYTQHLEAIESGKVENVPAPAIA

InterPro domains:
  IPR002680 Alternative oxidase [PF01786] (1-122)
  IPR002680 Alternative oxidase [PTHR31803] (1-122)
  IPR038659 Alternative oxidase superfamily [G3DSA:1.20.1260.140] (1-122)

Organism: NCBI:txid157739